Protein AF-A0A2V7Z354-F1 (afdb_monomer_lite)

Radius of gyration: 18.64 Å; chains: 1; bounding box: 55×26×57 Å

Sequence (91 aa):
MSAPESSPDLHVIDIFMMSVKCGNCDTYQTIVGFRKEPEKNVYTYECENDVCDPNVTRTIVEVPKEFDNSTKRAEQLPYYSSEEEPEGPPE

Structure (mmCIF, N/CA/C/O backbone):
data_AF-A0A2V7Z354-F1
#
_entry.id   AF-A0A2V7Z354-F1
#
loop_
_atom_site.group_PDB
_atom_site.id
_atom_site.type_symbol
_atom_site.label_atom_id
_atom_site.label_alt_id
_atom_site.label_comp_id
_atom_site.label_asym_id
_atom_site.label_entity_id
_atom_site.label_seq_id
_atom_site.pdbx_PDB_ins_code
_atom_site.Cartn_x
_atom_site.Cartn_y
_atom_site.Cartn_z
_atom_site.occupancy
_atom_site.B_iso_or_equiv
_atom_site.auth_seq_id
_atom_site.auth_comp_id
_atom_site.auth_asym_id
_atom_site.auth_atom_id
_atom_site.pdbx_PDB_model_num
ATOM 1 N N . MET A 1 1 ? -0.081 17.832 -41.377 1.00 41.91 1 MET A N 1
ATOM 2 C CA . MET A 1 1 ? -0.543 17.803 -39.975 1.00 41.91 1 MET A CA 1
ATOM 3 C C . MET A 1 1 ? -0.633 16.339 -39.593 1.00 41.91 1 MET A C 1
ATOM 5 O O . MET A 1 1 ? -1.603 15.693 -39.960 1.00 41.91 1 MET A O 1
ATOM 9 N N . SER A 1 2 ? 0.433 15.784 -39.021 1.00 48.16 2 SER A N 1
ATOM 10 C CA . SER A 1 2 ? 0.442 14.382 -38.596 1.00 48.16 2 SER A CA 1
ATOM 11 C C . SER A 1 2 ? -0.248 14.308 -37.240 1.00 48.16 2 SER A C 1
ATOM 13 O O . SER A 1 2 ? 0.110 15.065 -36.339 1.00 48.16 2 SER A O 1
ATOM 15 N N . ALA A 1 3 ? -1.287 13.480 -37.137 1.00 55.53 3 ALA A N 1
ATOM 16 C CA . ALA A 1 3 ? -1.968 13.216 -35.877 1.00 55.53 3 ALA A CA 1
ATOM 17 C C . ALA A 1 3 ? -0.948 12.705 -34.844 1.00 55.53 3 ALA A C 1
ATOM 19 O O . ALA A 1 3 ? -0.041 11.966 -35.238 1.00 55.53 3 ALA A O 1
ATOM 20 N N . PRO A 1 4 ? -1.054 13.088 -33.559 1.00 56.38 4 PRO A N 1
ATOM 21 C CA . PRO A 1 4 ? -0.217 12.482 -32.538 1.00 56.38 4 PRO A CA 1
ATOM 22 C C . PRO A 1 4 ? -0.531 10.986 -32.513 1.00 56.38 4 PRO A C 1
ATOM 24 O O . PRO A 1 4 ? -1.692 10.592 -32.389 1.00 56.38 4 PRO A O 1
ATOM 27 N N . GLU A 1 5 ? 0.504 10.171 -32.707 1.00 54.31 5 GLU A N 1
ATOM 28 C CA . GLU A 1 5 ? 0.438 8.730 -32.508 1.00 54.31 5 GLU A CA 1
ATOM 29 C C . GLU A 1 5 ? -0.129 8.505 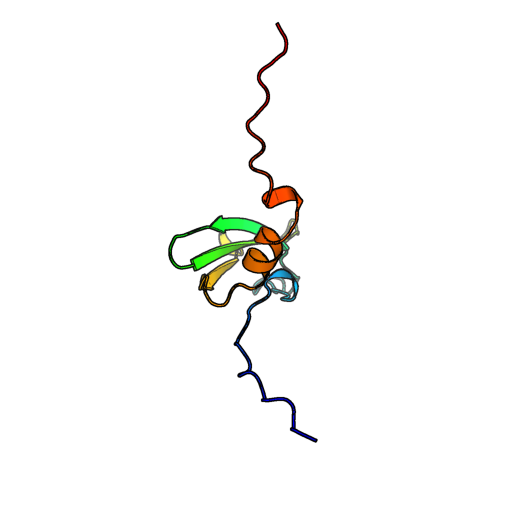-31.109 1.00 54.31 5 GLU A C 1
ATOM 31 O O . GLU A 1 5 ? 0.433 8.982 -30.122 1.00 54.31 5 GLU A O 1
ATOM 36 N N . SER A 1 6 ? -1.290 7.855 -31.031 1.00 56.91 6 SER A N 1
ATOM 37 C CA . SER A 1 6 ? -1.844 7.390 -29.771 1.00 56.91 6 SER A CA 1
ATOM 38 C C . SER A 1 6 ? -0.826 6.419 -29.188 1.00 56.91 6 SER A C 1
ATOM 40 O O . SER A 1 6 ? -0.788 5.246 -29.570 1.00 56.91 6 SER A O 1
ATOM 42 N N . SER A 1 7 ? 0.051 6.915 -28.318 1.00 62.66 7 SER A N 1
ATOM 43 C CA . SER A 1 7 ? 0.835 6.060 -27.442 1.00 62.66 7 SER A CA 1
ATOM 44 C C . SER A 1 7 ? -0.156 5.092 -26.801 1.00 62.66 7 SER A C 1
ATOM 46 O O . SER A 1 7 ? -1.196 5.572 -26.335 1.00 62.66 7 SER A O 1
ATOM 48 N N . PRO A 1 8 ? 0.089 3.768 -26.821 1.00 53.62 8 PRO A N 1
ATOM 49 C CA . PRO A 1 8 ? -0.814 2.842 -26.158 1.00 53.62 8 PRO A CA 1
ATOM 50 C C . PRO A 1 8 ? -1.001 3.349 -24.733 1.00 53.62 8 PRO A C 1
ATOM 52 O O . PRO A 1 8 ? -0.017 3.772 -24.120 1.00 53.62 8 PRO A O 1
ATOM 55 N N . ASP A 1 9 ? -2.243 3.367 -24.250 1.00 56.84 9 ASP A N 1
ATOM 56 C CA . ASP A 1 9 ? -2.549 3.570 -22.838 1.00 56.84 9 ASP A CA 1
ATOM 57 C C . ASP A 1 9 ? -1.737 2.533 -22.051 1.00 56.84 9 ASP A C 1
ATOM 59 O O . ASP A 1 9 ? -2.160 1.395 -21.850 1.00 56.84 9 ASP A O 1
ATOM 63 N N . LEU A 1 10 ? -0.501 2.884 -21.689 1.00 65.88 10 LEU A N 1
ATOM 64 C CA . LEU A 1 10 ? 0.336 2.086 -20.819 1.00 65.88 10 LEU A CA 1
ATOM 65 C C . LEU A 1 10 ? -0.442 2.060 -19.517 1.00 65.88 10 LEU A C 1
ATOM 67 O O . LEU A 1 10 ? -0.584 3.092 -18.864 1.00 65.88 10 LEU A O 1
ATOM 71 N N . HIS A 1 11 ? -1.017 0.904 -19.197 1.00 77.19 11 HIS A N 1
ATOM 72 C CA . HIS A 1 11 ? -1.752 0.695 -17.962 1.00 77.19 11 HIS A CA 1
ATOM 73 C C . HIS A 1 11 ? -0.797 0.922 -16.789 1.00 77.19 11 HIS A C 1
ATOM 75 O O . HIS A 1 11 ? -0.081 0.022 -16.368 1.00 77.19 11 HIS A O 1
ATOM 81 N N . VAL A 1 12 ? -0.738 2.158 -16.307 1.00 87.75 12 VAL A N 1
ATOM 82 C CA . VAL A 1 12 ? 0.118 2.567 -15.202 1.00 87.75 12 VAL A CA 1
ATOM 83 C C . VAL A 1 12 ? -0.684 2.587 -13.915 1.00 87.75 12 VAL A C 1
ATOM 85 O O . VAL A 1 12 ? -1.831 3.028 -13.877 1.00 87.75 12 VAL A O 1
ATOM 88 N N . ILE A 1 13 ? -0.054 2.119 -12.848 1.00 90.00 13 ILE A N 1
ATOM 89 C CA . ILE A 1 13 ? -0.598 2.133 -11.500 1.00 90.00 13 ILE A CA 1
ATOM 90 C C . ILE A 1 13 ? 0.220 3.159 -10.719 1.00 90.00 13 ILE A C 1
ATOM 92 O O . ILE A 1 13 ? 1.415 2.967 -10.495 1.00 90.00 13 ILE A O 1
ATOM 96 N N . ASP A 1 14 ? -0.413 4.271 -10.340 1.00 90.94 14 ASP A N 1
ATOM 97 C CA . ASP A 1 14 ? 0.148 5.210 -9.365 1.00 90.94 14 ASP A CA 1
ATOM 98 C C . ASP A 1 14 ? -0.554 4.991 -8.022 1.00 90.94 14 ASP A C 1
ATOM 100 O O . ASP A 1 14 ? -1.690 5.420 -7.812 1.00 90.94 14 ASP A O 1
ATOM 104 N N . ILE A 1 15 ? 0.131 4.304 -7.111 1.00 91.94 15 ILE A N 1
ATOM 105 C CA . ILE A 1 15 ? -0.378 3.909 -5.797 1.00 91.94 15 ILE A CA 1
ATOM 106 C C . ILE A 1 15 ? -0.759 5.121 -4.934 1.00 91.94 15 ILE A C 1
ATOM 108 O O . ILE A 1 15 ? -1.670 5.039 -4.112 1.00 91.94 15 ILE A O 1
ATOM 112 N N . PHE A 1 16 ? -0.116 6.274 -5.161 1.00 87.88 16 PHE A N 1
ATOM 113 C CA . PHE A 1 16 ? -0.411 7.524 -4.456 1.00 87.88 16 PHE A CA 1
ATOM 114 C C . PHE A 1 16 ? -1.665 8.229 -4.984 1.00 87.88 16 PHE A C 1
ATOM 116 O O . PHE A 1 16 ? -2.165 9.147 -4.342 1.00 87.88 16 PHE A O 1
ATOM 123 N N . MET A 1 17 ? -2.185 7.807 -6.140 1.00 89.50 17 MET A N 1
ATOM 124 C CA . MET A 1 17 ? -3.463 8.275 -6.681 1.00 89.50 17 MET A CA 1
ATOM 125 C C . MET A 1 17 ? -4.630 7.341 -6.337 1.00 89.50 17 MET A C 1
ATOM 127 O O . MET A 1 17 ? -5.774 7.625 -6.694 1.00 89.50 17 MET A O 1
ATOM 131 N N . MET A 1 18 ? -4.365 6.230 -5.649 1.00 90.44 18 MET A N 1
ATOM 132 C CA . MET A 1 18 ? -5.381 5.270 -5.235 1.00 90.44 18 MET A CA 1
ATOM 133 C C . MET A 1 18 ? -5.842 5.546 -3.804 1.00 90.44 18 MET A C 1
ATOM 135 O O . MET A 1 18 ? -5.044 5.825 -2.913 1.00 90.44 18 MET A O 1
ATOM 139 N N . SER A 1 19 ? -7.146 5.419 -3.567 1.00 91.88 19 SER A N 1
ATOM 140 C CA . SER A 1 19 ? -7.712 5.380 -2.217 1.00 91.88 19 SER A CA 1
ATOM 141 C C . SER A 1 19 ? -8.148 3.957 -1.893 1.00 91.88 19 SER A C 1
ATOM 143 O O . SER A 1 19 ? -8.887 3.345 -2.663 1.00 91.88 19 SER A O 1
ATOM 145 N N . VAL A 1 20 ? -7.715 3.442 -0.745 1.00 93.56 20 VAL A N 1
ATOM 146 C CA . VAL A 1 20 ? -8.075 2.105 -0.262 1.00 93.56 20 VAL A CA 1
ATOM 147 C C . VAL A 1 20 ? -8.998 2.261 0.941 1.00 93.56 20 VAL A C 1
ATOM 149 O O . VAL A 1 20 ? -8.680 2.996 1.874 1.00 93.56 20 VAL A O 1
ATOM 152 N N . LYS A 1 21 ? -10.159 1.601 0.911 1.00 94.00 21 LYS A N 1
ATOM 153 C CA . LYS A 1 21 ? -11.107 1.550 2.031 1.00 94.00 21 LYS A CA 1
ATOM 154 C C . LYS A 1 21 ? -10.982 0.233 2.783 1.00 94.00 21 LYS A C 1
ATOM 156 O O . LYS A 1 21 ? -10.818 -0.823 2.178 1.00 94.00 21 LYS A O 1
ATOM 161 N N . CYS A 1 22 ? -11.121 0.296 4.099 1.00 93.44 22 CYS A N 1
ATOM 162 C CA . CYS A 1 22 ? -11.152 -0.871 4.960 1.00 93.44 22 CYS A CA 1
ATOM 163 C C . CYS A 1 22 ? -12.497 -1.586 4.861 1.00 93.44 22 CYS A C 1
ATOM 165 O O . CYS A 1 22 ? -13.541 -0.995 5.133 1.00 93.44 22 CYS A O 1
ATOM 167 N N . GLY A 1 23 ? -12.471 -2.886 4.565 1.00 91.19 23 GLY A N 1
ATOM 168 C CA . GLY A 1 23 ? -13.685 -3.704 4.502 1.00 91.19 23 GLY A CA 1
ATOM 169 C C . GLY A 1 23 ? -14.401 -3.895 5.846 1.00 91.19 23 GLY A C 1
ATOM 170 O O . GLY A 1 23 ? -15.537 -4.355 5.852 1.00 91.19 23 GLY A O 1
ATOM 171 N N . ASN A 1 24 ? -13.764 -3.553 6.974 1.00 92.50 24 ASN A N 1
ATOM 172 C CA . ASN A 1 24 ? -14.349 -3.698 8.310 1.00 92.50 24 ASN A CA 1
ATOM 173 C C . ASN A 1 24 ? -15.069 -2.430 8.799 1.00 92.50 24 ASN A C 1
ATOM 175 O O . ASN A 1 24 ? -16.199 -2.508 9.268 1.00 92.50 24 ASN A O 1
ATOM 179 N N . CYS A 1 25 ? -14.423 -1.263 8.709 1.00 91.94 25 CYS A N 1
ATOM 180 C CA . CYS A 1 25 ? -14.963 -0.003 9.242 1.00 91.94 25 CYS A CA 1
ATOM 181 C C . CYS A 1 25 ? -15.394 1.012 8.168 1.00 91.94 25 CYS A C 1
ATOM 183 O O . CYS A 1 25 ? -15.858 2.092 8.520 1.00 91.94 25 CYS A O 1
ATOM 185 N N . ASP A 1 26 ? -15.220 0.694 6.879 1.00 93.06 26 ASP A N 1
ATOM 186 C CA . ASP A 1 26 ? -15.489 1.559 5.712 1.00 93.06 26 ASP A CA 1
ATOM 187 C C . ASP A 1 26 ? -14.709 2.896 5.680 1.00 93.06 26 ASP A C 1
ATOM 189 O O . ASP A 1 26 ? -14.912 3.736 4.797 1.00 93.06 26 ASP A O 1
ATOM 193 N N . THR A 1 27 ? -13.761 3.100 6.603 1.00 92.50 27 THR A N 1
ATOM 194 C CA . THR A 1 27 ? -12.839 4.244 6.569 1.00 92.50 27 THR A CA 1
ATOM 195 C C . THR A 1 27 ? -11.677 3.992 5.612 1.00 92.50 27 THR A C 1
ATOM 197 O O . THR A 1 27 ? -11.415 2.861 5.199 1.00 92.50 27 THR A O 1
ATOM 200 N N . TYR A 1 28 ? -10.941 5.049 5.275 1.00 93.50 28 TYR A N 1
ATOM 201 C CA . TYR A 1 28 ? -9.744 4.935 4.447 1.00 93.50 28 TYR A CA 1
ATOM 202 C C . TYR A 1 28 ? -8.574 4.297 5.203 1.00 93.50 28 TYR A C 1
ATOM 204 O O . TYR A 1 28 ? -8.486 4.379 6.431 1.00 93.50 28 TYR A O 1
ATOM 212 N N . GLN A 1 29 ? -7.697 3.655 4.438 1.00 94.88 29 GLN A N 1
ATOM 213 C CA . GLN A 1 29 ? -6.405 3.145 4.872 1.00 94.88 29 GLN A CA 1
ATOM 214 C C . GLN A 1 29 ? -5.289 3.975 4.246 1.00 94.88 29 GLN A C 1
ATOM 216 O O . GLN A 1 29 ? -5.420 4.451 3.115 1.00 94.88 29 GLN A O 1
ATOM 221 N N . THR A 1 30 ? -4.180 4.109 4.960 1.00 93.69 30 THR A N 1
ATOM 222 C CA . THR A 1 30 ? -2.993 4.836 4.507 1.00 93.69 30 THR A CA 1
ATOM 223 C C . THR A 1 30 ? -1.824 3.881 4.326 1.00 93.69 30 THR A C 1
ATOM 225 O O . THR A 1 30 ? -1.782 2.803 4.919 1.00 93.69 30 THR A O 1
ATOM 228 N N . ILE A 1 31 ? -0.887 4.253 3.454 1.00 94.88 31 ILE A N 1
ATOM 229 C CA . ILE A 1 31 ? 0.320 3.461 3.214 1.00 94.88 31 ILE A CA 1
ATOM 230 C C . ILE A 1 31 ? 1.248 3.623 4.417 1.00 94.88 31 ILE A C 1
ATOM 232 O O . ILE A 1 31 ? 1.695 4.728 4.709 1.00 94.88 31 ILE A O 1
ATOM 236 N N . VAL A 1 32 ? 1.587 2.512 5.063 1.00 94.12 32 VAL A N 1
ATOM 237 C CA . VAL A 1 32 ? 2.497 2.465 6.221 1.00 94.12 32 VAL A CA 1
ATOM 238 C C . VAL A 1 32 ? 3.784 1.691 5.941 1.00 94.12 32 VAL A C 1
ATOM 240 O O . VAL A 1 32 ? 4.712 1.703 6.745 1.00 94.12 32 VAL A O 1
ATOM 243 N N . GLY A 1 33 ? 3.859 0.994 4.807 1.00 94.25 33 GLY A N 1
ATOM 244 C CA . GLY A 1 33 ? 5.021 0.187 4.460 1.00 94.25 33 GLY A CA 1
ATOM 245 C C . GLY A 1 33 ? 5.220 0.054 2.962 1.00 94.25 33 GLY A C 1
ATOM 246 O O . GLY A 1 33 ? 4.266 0.042 2.186 1.00 94.25 33 GLY A O 1
ATOM 247 N N . PHE A 1 34 ? 6.484 -0.077 2.574 1.00 95.75 34 PHE A N 1
ATOM 248 C CA . PHE A 1 34 ? 6.909 -0.286 1.198 1.00 95.75 34 PHE A CA 1
ATOM 249 C C . PHE A 1 34 ? 8.083 -1.263 1.155 1.00 95.75 34 PHE A C 1
ATOM 251 O O . PHE A 1 34 ? 8.996 -1.186 1.980 1.00 95.75 34 PHE A O 1
ATOM 258 N N . ARG A 1 35 ? 8.074 -2.173 0.182 1.00 95.31 35 ARG A N 1
ATOM 259 C CA . ARG A 1 35 ? 9.165 -3.115 -0.073 1.00 95.31 35 ARG A CA 1
ATOM 260 C C . ARG A 1 35 ? 9.352 -3.303 -1.573 1.00 95.31 35 ARG A C 1
ATOM 262 O O . ARG A 1 35 ? 8.415 -3.679 -2.272 1.00 95.31 35 ARG A O 1
ATOM 269 N N . LYS A 1 36 ? 10.576 -3.083 -2.055 1.00 93.88 36 LYS A N 1
ATOM 270 C CA . LYS A 1 36 ? 10.961 -3.430 -3.429 1.00 93.88 36 LYS A CA 1
ATOM 271 C C . LYS A 1 36 ? 11.253 -4.925 -3.509 1.00 93.88 36 LYS A C 1
ATOM 273 O O . LYS A 1 36 ? 12.056 -5.426 -2.725 1.00 93.88 36 LYS A O 1
ATOM 278 N N . GLU A 1 37 ? 10.674 -5.615 -4.483 1.00 93.38 37 GLU A N 1
ATOM 279 C CA . GLU A 1 37 ? 11.034 -6.997 -4.822 1.00 93.38 37 GLU A CA 1
ATOM 280 C C . GLU A 1 37 ? 11.480 -7.089 -6.295 1.00 93.38 37 GLU A C 1
ATOM 282 O O . GLU A 1 37 ? 11.375 -6.104 -7.037 1.00 93.38 37 GLU A O 1
ATOM 287 N N . PRO A 1 38 ? 12.065 -8.214 -6.749 1.00 91.12 38 PRO A N 1
ATOM 288 C CA . PRO A 1 38 ? 12.582 -8.328 -8.113 1.00 91.12 38 PRO A CA 1
ATOM 289 C C . PRO A 1 38 ? 11.523 -8.107 -9.201 1.00 91.12 38 PRO A C 1
ATOM 291 O O . PRO A 1 38 ? 11.805 -7.416 -10.175 1.00 91.12 38 PRO A O 1
ATOM 294 N N . GLU A 1 39 ? 10.308 -8.622 -9.005 1.00 93.31 39 GLU A N 1
ATOM 295 C CA . GLU A 1 39 ? 9.242 -8.623 -10.024 1.00 93.31 39 GLU A CA 1
ATOM 296 C C . GLU A 1 39 ? 8.113 -7.626 -9.717 1.00 93.31 39 GLU A C 1
ATOM 298 O O . GLU A 1 39 ? 7.478 -7.074 -10.619 1.00 93.31 39 GLU A O 1
ATOM 303 N N . LYS A 1 40 ? 7.881 -7.351 -8.433 1.00 95.56 40 LYS A N 1
ATOM 304 C CA . LYS A 1 40 ? 6.770 -6.535 -7.940 1.00 95.56 40 LYS A CA 1
ATOM 305 C C . LYS A 1 40 ? 7.213 -5.640 -6.789 1.00 95.56 40 LYS A C 1
ATOM 307 O O . LYS A 1 40 ? 8.179 -5.930 -6.091 1.00 95.56 40 LYS A O 1
ATOM 312 N N . ASN A 1 41 ? 6.505 -4.544 -6.592 1.00 96.00 41 ASN A N 1
ATOM 313 C CA . ASN A 1 41 ? 6.640 -3.689 -5.427 1.00 96.00 41 ASN A CA 1
ATOM 314 C C . ASN A 1 41 ? 5.461 -3.943 -4.492 1.00 96.00 41 ASN A C 1
ATOM 316 O O . ASN A 1 41 ? 4.327 -4.096 -4.945 1.00 96.00 41 ASN A O 1
ATOM 320 N N . VAL A 1 42 ? 5.734 -4.015 -3.194 1.00 97.00 42 VAL A N 1
ATOM 321 C CA . VAL A 1 42 ? 4.741 -4.356 -2.175 1.00 97.00 42 VAL A CA 1
ATOM 322 C C . VAL A 1 42 ? 4.470 -3.136 -1.310 1.00 97.00 42 VAL A C 1
ATOM 324 O O . VAL A 1 42 ? 5.392 -2.573 -0.716 1.00 97.00 42 VAL A O 1
ATOM 327 N N . TYR A 1 43 ? 3.201 -2.759 -1.216 1.00 96.94 43 TYR A N 1
ATOM 328 C CA . TYR A 1 43 ? 2.699 -1.664 -0.399 1.00 96.94 43 TYR A CA 1
ATOM 329 C C . TYR A 1 43 ? 1.806 -2.216 0.702 1.00 96.94 43 TYR A C 1
ATOM 331 O O . TYR A 1 43 ? 0.918 -3.033 0.455 1.00 96.94 43 TYR A O 1
ATOM 339 N N . THR A 1 44 ? 2.034 -1.749 1.922 1.00 96.25 44 THR A N 1
ATOM 340 C CA . THR A 1 44 ? 1.237 -2.116 3.088 1.00 96.25 44 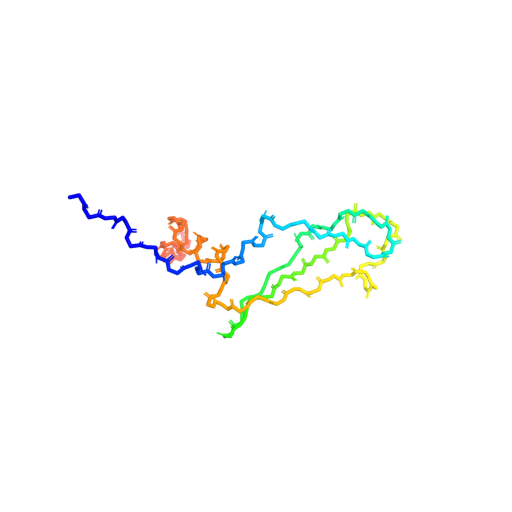THR A CA 1
ATOM 341 C C . THR A 1 44 ? 0.343 -0.949 3.458 1.00 96.25 44 THR A C 1
ATOM 343 O O . THR A 1 44 ? 0.844 0.145 3.711 1.0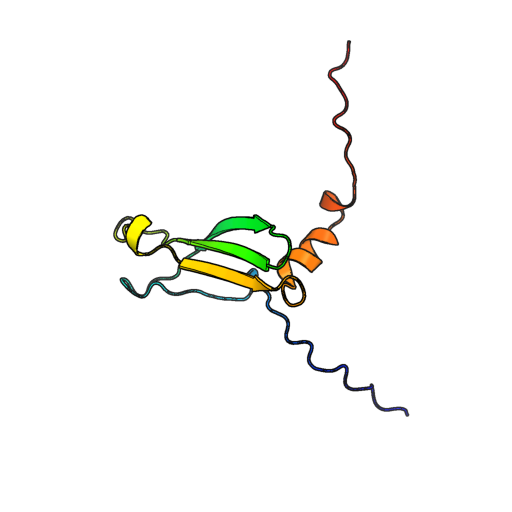0 96.25 44 THR A O 1
ATOM 346 N N . TYR A 1 45 ? -0.959 -1.203 3.529 1.00 95.69 45 TYR A N 1
ATOM 347 C CA . TYR A 1 45 ? -1.971 -0.252 3.964 1.00 95.69 45 TYR A CA 1
ATOM 348 C C . TYR A 1 45 ? -2.547 -0.648 5.319 1.00 95.69 45 TYR A C 1
ATOM 350 O O . TYR A 1 45 ? -2.856 -1.820 5.546 1.00 95.69 45 TYR A O 1
ATOM 358 N N . GLU A 1 46 ? -2.748 0.332 6.192 1.00 95.44 46 GLU A N 1
ATOM 359 C CA . GLU A 1 46 ? -3.376 0.142 7.500 1.00 95.44 46 GLU A CA 1
ATOM 360 C C . GLU A 1 46 ? -4.437 1.208 7.774 1.00 95.44 46 GLU A C 1
ATOM 362 O O . GLU A 1 46 ? -4.417 2.305 7.218 1.00 95.44 46 GLU A O 1
ATOM 367 N N . CYS A 1 47 ? -5.410 0.862 8.616 1.00 94.75 47 CYS A N 1
ATOM 368 C CA . CYS A 1 47 ? -6.363 1.834 9.135 1.00 94.75 47 CYS A CA 1
ATOM 369 C C . CYS A 1 47 ? -5.687 2.748 10.154 1.00 94.75 47 CYS A C 1
ATOM 371 O O . CYS A 1 47 ? -5.142 2.267 11.141 1.00 94.75 47 CYS A O 1
ATOM 373 N N . GLU A 1 48 ? -5.845 4.057 9.990 1.00 85.31 48 GLU A N 1
ATOM 374 C CA . GLU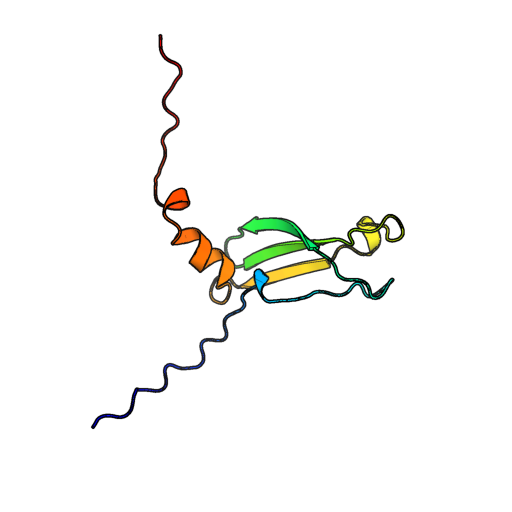 A 1 48 ? -5.477 5.044 11.011 1.00 85.31 48 GLU A CA 1
ATOM 375 C C . GLU A 1 48 ? -6.637 5.257 11.991 1.00 85.31 48 GLU A C 1
ATOM 377 O O . GLU A 1 48 ? -7.200 6.346 12.105 1.00 85.31 48 GLU A O 1
ATOM 382 N N . ASN A 1 49 ? -7.075 4.188 12.654 1.00 83.06 49 ASN A N 1
ATOM 383 C CA . ASN A 1 49 ? -8.055 4.286 13.729 1.00 83.06 49 ASN A CA 1
ATOM 384 C C . ASN A 1 49 ? -7.763 3.270 14.835 1.00 83.06 49 ASN A C 1
ATOM 386 O O . ASN A 1 49 ? -7.235 2.194 14.579 1.00 83.06 49 ASN A O 1
ATOM 390 N N . ASP A 1 50 ? -8.174 3.593 16.060 1.00 78.44 50 ASP A N 1
ATOM 391 C CA . ASP A 1 50 ? -7.981 2.725 17.232 1.00 78.44 50 ASP A CA 1
ATOM 392 C C . ASP A 1 50 ? -9.008 1.575 17.313 1.00 78.44 50 ASP A C 1
ATOM 394 O O . ASP A 1 50 ? -9.106 0.883 18.325 1.00 78.44 50 ASP A O 1
ATOM 398 N N . VAL A 1 51 ? -9.830 1.391 16.274 1.00 85.94 51 VAL A N 1
ATOM 399 C CA . VAL A 1 51 ? -10.938 0.420 16.256 1.00 85.94 51 VAL A CA 1
ATOM 400 C C . VAL A 1 51 ? -10.554 -0.849 15.500 1.00 85.94 51 VAL A C 1
ATOM 402 O O . VAL A 1 51 ? -10.992 -1.943 15.853 1.00 85.94 51 VAL A O 1
ATOM 405 N N . CYS A 1 52 ? -9.763 -0.719 14.439 1.00 90.69 52 CYS A N 1
ATOM 406 C CA . CYS A 1 52 ? -9.374 -1.836 13.595 1.00 90.69 52 CYS A CA 1
ATOM 407 C C . CYS A 1 52 ? -8.051 -2.430 14.066 1.00 90.69 52 CYS A C 1
ATOM 409 O O . CYS A 1 52 ? -7.038 -1.742 14.087 1.00 90.69 52 CYS A O 1
ATOM 411 N N . ASP A 1 53 ? -8.042 -3.732 14.366 1.00 89.31 53 ASP A N 1
ATOM 412 C CA . ASP A 1 53 ? -6.794 -4.468 14.569 1.00 89.31 53 ASP A CA 1
ATOM 413 C C . ASP A 1 53 ? -6.009 -4.508 13.241 1.00 89.31 53 ASP A C 1
ATOM 415 O O . ASP A 1 53 ? -6.513 -5.060 12.245 1.00 89.31 53 ASP A O 1
ATOM 419 N N . PRO A 1 54 ? -4.784 -3.954 13.189 1.00 86.00 54 PRO A N 1
ATOM 420 C CA . PRO A 1 54 ? -3.956 -3.992 11.991 1.00 86.00 54 PRO A CA 1
ATOM 421 C C . PRO A 1 54 ? -3.631 -5.423 11.553 1.00 86.00 54 PRO A C 1
ATOM 423 O O . PRO A 1 54 ? -3.529 -5.689 10.362 1.00 86.00 54 PRO A O 1
ATOM 426 N N . ASN A 1 55 ? -3.537 -6.384 12.475 1.00 86.44 55 ASN A N 1
ATOM 427 C CA . ASN A 1 55 ? -3.242 -7.777 12.125 1.00 86.44 55 ASN A CA 1
ATOM 428 C C . ASN A 1 55 ? -4.379 -8.452 11.345 1.00 86.44 55 ASN A C 1
ATOM 430 O O . ASN A 1 55 ? -4.151 -9.474 10.700 1.00 86.44 55 ASN A O 1
ATOM 434 N N . VAL A 1 56 ? -5.587 -7.885 11.398 1.00 87.50 56 VAL A N 1
ATOM 435 C CA . VAL A 1 56 ? -6.780 -8.401 10.712 1.00 87.50 56 VAL A CA 1
ATOM 436 C C . VAL A 1 56 ? -7.124 -7.569 9.479 1.00 87.50 56 VAL A C 1
ATOM 438 O O . VAL A 1 56 ? -7.572 -8.111 8.473 1.00 87.50 56 VAL A O 1
ATOM 441 N N . THR A 1 57 ? -6.938 -6.251 9.552 1.00 91.88 57 THR A N 1
ATOM 442 C CA . THR A 1 57 ? -7.424 -5.311 8.529 1.00 91.88 57 THR A CA 1
ATOM 443 C C . THR A 1 57 ? -6.340 -4.773 7.600 1.00 91.88 57 THR A C 1
ATOM 445 O O . THR A 1 57 ? -6.676 -4.094 6.631 1.00 91.88 57 THR A O 1
ATOM 448 N N . ARG A 1 58 ? -5.057 -5.064 7.854 1.00 93.88 58 ARG A N 1
ATOM 449 C CA . ARG A 1 58 ? -3.949 -4.667 6.977 1.00 93.88 58 ARG A CA 1
ATOM 450 C C . ARG A 1 58 ? -4.153 -5.209 5.565 1.00 93.88 58 ARG A C 1
ATOM 452 O O . ARG A 1 58 ? -4.345 -6.408 5.368 1.00 93.88 58 ARG A O 1
ATOM 459 N N . THR A 1 59 ? -4.015 -4.325 4.586 1.00 95.31 59 THR A N 1
ATOM 460 C CA . THR A 1 59 ? -4.097 -4.675 3.168 1.00 95.31 59 THR A CA 1
ATOM 461 C C . THR A 1 59 ? -2.698 -4.682 2.568 1.00 95.31 59 THR A C 1
ATOM 463 O O . THR A 1 59 ? -1.939 -3.727 2.728 1.00 95.31 59 THR A O 1
ATOM 466 N N . ILE A 1 60 ? -2.351 -5.760 1.867 1.00 95.81 60 ILE A N 1
ATOM 467 C CA . ILE A 1 60 ? -1.102 -5.871 1.110 1.00 95.81 60 ILE A CA 1
ATOM 468 C C . ILE A 1 60 ? -1.434 -5.724 -0.370 1.00 95.81 60 ILE A C 1
ATOM 470 O O . ILE A 1 60 ? -2.244 -6.482 -0.901 1.00 95.81 60 ILE A O 1
ATOM 474 N N . VAL A 1 61 ? -0.814 -4.748 -1.027 1.00 96.06 61 VAL A N 1
ATOM 475 C CA . VAL A 1 61 ? -0.972 -4.494 -2.459 1.00 96.06 61 VAL A CA 1
ATOM 476 C C . VAL A 1 61 ? 0.350 -4.768 -3.150 1.00 96.06 61 VAL A C 1
ATOM 478 O O . VAL A 1 61 ? 1.371 -4.177 -2.809 1.00 96.06 61 VAL A O 1
ATOM 481 N N . GLU A 1 62 ? 0.326 -5.655 -4.136 1.00 96.44 62 GLU A N 1
ATOM 482 C CA . GLU A 1 62 ? 1.489 -5.980 -4.950 1.00 96.44 62 GLU A CA 1
ATOM 483 C C . GLU A 1 62 ? 1.294 -5.410 -6.352 1.00 96.44 62 GLU A C 1
ATOM 485 O O . GLU A 1 62 ? 0.316 -5.722 -7.032 1.00 96.44 62 GLU A O 1
ATOM 490 N N . VAL A 1 63 ? 2.224 -4.565 -6.782 1.00 95.00 63 VAL A N 1
ATOM 491 C CA . VAL A 1 63 ? 2.175 -3.891 -8.079 1.00 95.00 63 VAL A CA 1
ATOM 492 C C . VAL A 1 63 ? 3.347 -4.384 -8.924 1.00 95.00 63 VAL A C 1
ATOM 494 O O . VAL A 1 63 ? 4.493 -4.229 -8.497 1.00 95.00 63 VAL A O 1
ATOM 497 N N . PRO A 1 64 ? 3.120 -4.974 -10.111 1.00 94.88 64 PRO A N 1
ATOM 498 C CA . PRO A 1 64 ? 4.214 -5.355 -10.996 1.00 94.88 64 PRO A CA 1
ATOM 499 C C . PRO A 1 64 ? 5.082 -4.140 -11.332 1.00 94.88 64 PRO A C 1
ATOM 501 O O . PRO A 1 64 ? 4.566 -3.070 -11.666 1.00 94.88 64 PRO A O 1
ATOM 504 N N . LYS A 1 65 ? 6.408 -4.297 -11.271 1.00 91.38 65 LYS A N 1
ATOM 505 C CA . LYS A 1 65 ? 7.354 -3.183 -11.469 1.00 91.38 65 LYS A CA 1
ATOM 506 C C . LYS A 1 65 ? 7.190 -2.474 -12.809 1.00 91.38 65 LYS A C 1
ATOM 508 O O . LYS A 1 65 ? 7.393 -1.266 -12.916 1.00 91.38 65 LYS A O 1
ATOM 513 N N . GLU A 1 66 ? 6.814 -3.225 -13.835 1.00 90.38 66 GLU A N 1
ATOM 514 C CA . GLU A 1 66 ? 6.576 -2.693 -15.173 1.00 90.38 66 GLU A CA 1
ATOM 515 C C . GLU A 1 66 ? 5.385 -1.724 -15.239 1.00 90.38 66 GLU A C 1
ATOM 517 O O . GLU A 1 66 ? 5.377 -0.853 -16.109 1.00 90.38 66 GLU A O 1
ATOM 522 N N . PHE A 1 67 ? 4.456 -1.778 -14.280 1.00 92.12 67 PHE A N 1
ATOM 523 C CA . PHE A 1 67 ? 3.273 -0.913 -14.220 1.00 92.12 67 PHE A CA 1
ATOM 524 C C . PHE A 1 67 ? 3.295 0.091 -13.063 1.00 92.12 67 PHE A C 1
ATOM 526 O O . PHE A 1 67 ? 2.546 1.062 -13.101 1.00 92.12 67 PHE A O 1
ATOM 533 N N . ASP A 1 68 ? 4.168 -0.084 -12.070 1.00 92.50 68 ASP A N 1
ATOM 534 C CA . ASP A 1 68 ? 4.301 0.838 -10.940 1.00 92.50 68 ASP A CA 1
ATOM 535 C C . ASP A 1 68 ? 4.940 2.174 -11.358 1.00 92.50 68 ASP A C 1
ATOM 537 O O . ASP A 1 68 ? 6.159 2.307 -11.496 1.00 92.50 68 ASP A O 1
ATOM 541 N N . ASN A 1 69 ? 4.103 3.189 -11.554 1.00 91.25 69 ASN A N 1
ATOM 542 C CA . ASN A 1 69 ? 4.549 4.530 -11.914 1.00 91.25 69 ASN A CA 1
ATOM 543 C C . ASN A 1 69 ? 5.059 5.328 -10.709 1.00 91.25 69 ASN A C 1
ATOM 545 O O . ASN A 1 69 ? 5.894 6.218 -10.865 1.00 91.25 69 ASN A O 1
ATOM 549 N N . SER A 1 70 ? 4.590 5.009 -9.504 1.00 87.94 70 SER A N 1
ATOM 550 C CA . SER A 1 70 ? 4.985 5.699 -8.277 1.00 87.94 70 SER A CA 1
ATOM 551 C C . SER A 1 70 ? 6.467 5.491 -7.986 1.00 87.94 70 SER A C 1
ATOM 553 O O . SER A 1 70 ? 7.185 6.456 -7.719 1.00 87.94 70 SER A O 1
ATOM 555 N N . THR A 1 71 ? 6.942 4.249 -8.106 1.00 86.69 71 THR A N 1
ATOM 556 C CA . THR A 1 71 ? 8.359 3.923 -7.909 1.00 86.69 71 THR A CA 1
ATOM 557 C C . THR A 1 71 ? 9.226 4.492 -9.033 1.00 86.69 71 THR A C 1
ATOM 559 O O . THR A 1 71 ? 10.260 5.094 -8.750 1.00 86.69 71 THR A O 1
ATOM 562 N N . LYS A 1 72 ? 8.778 4.409 -10.294 1.00 86.31 72 LYS A N 1
ATOM 563 C CA . LYS A 1 72 ? 9.495 5.005 -11.437 1.00 86.31 72 LYS A CA 1
ATOM 564 C C . LYS A 1 72 ? 9.659 6.517 -11.294 1.00 86.31 72 LYS A C 1
ATOM 566 O O . LYS A 1 72 ? 10.734 7.044 -11.561 1.00 86.31 72 LYS A O 1
ATOM 571 N N . ARG A 1 73 ? 8.611 7.221 -10.846 1.00 82.31 73 ARG A N 1
ATOM 572 C CA . ARG A 1 73 ? 8.675 8.663 -10.575 1.00 82.31 73 ARG A CA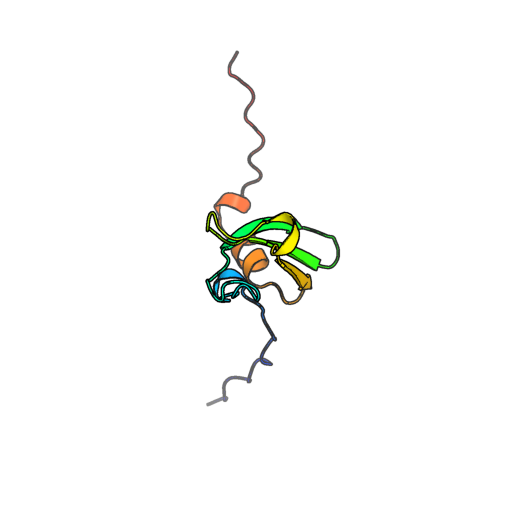 1
ATOM 573 C C . ARG A 1 73 ? 9.635 8.967 -9.428 1.00 82.31 73 ARG A C 1
ATOM 575 O O . ARG A 1 73 ? 10.395 9.920 -9.532 1.00 82.31 73 ARG A O 1
ATOM 582 N N . ALA A 1 74 ? 9.617 8.171 -8.358 1.00 81.38 74 ALA A N 1
ATOM 583 C CA . ALA A 1 74 ? 10.514 8.364 -7.220 1.00 81.38 74 ALA A CA 1
ATOM 584 C C . ALA A 1 74 ? 11.995 8.200 -7.603 1.00 81.38 74 ALA A C 1
ATOM 586 O O . ALA A 1 74 ? 12.825 8.984 -7.158 1.00 81.38 74 ALA A O 1
ATOM 587 N N . GLU A 1 75 ? 12.322 7.238 -8.467 1.00 79.06 75 GLU A N 1
ATOM 588 C CA . GLU A 1 75 ? 13.692 7.004 -8.955 1.00 79.06 75 GLU A CA 1
ATOM 589 C C . GLU A 1 75 ? 14.214 8.130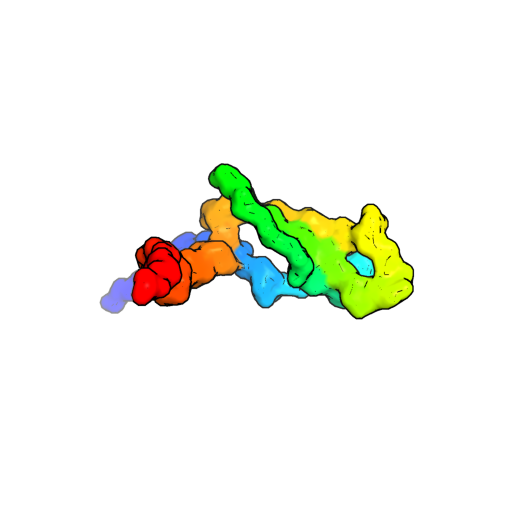 -9.863 1.00 79.06 75 GLU A C 1
ATOM 591 O O . GLU A 1 75 ? 15.419 8.334 -9.972 1.00 79.06 75 GLU A O 1
ATOM 596 N N . GLN A 1 76 ? 13.314 8.897 -10.480 1.00 75.56 76 GLN A N 1
ATOM 597 C CA . GLN A 1 76 ? 13.656 10.078 -11.278 1.00 75.56 76 GLN A CA 1
ATOM 598 C C . GLN A 1 76 ? 13.831 11.347 -10.431 1.00 75.56 76 GLN A C 1
ATOM 600 O O . GLN A 1 76 ? 14.239 12.380 -10.964 1.00 75.56 76 GLN A O 1
ATOM 605 N N . LEU A 1 77 ? 13.498 11.311 -9.133 1.00 69.50 77 LEU A N 1
ATOM 606 C CA . LEU A 1 77 ? 13.677 12.469 -8.267 1.00 69.50 77 LEU A CA 1
ATOM 607 C C . LEU A 1 77 ? 15.163 12.650 -7.926 1.00 69.50 77 LEU A C 1
ATOM 609 O O . LEU A 1 77 ? 15.809 11.691 -7.502 1.00 69.50 77 LEU A O 1
ATOM 613 N N . PRO A 1 78 ? 15.684 13.889 -8.008 1.00 58.47 78 PRO A N 1
ATOM 614 C CA . PRO A 1 78 ? 17.114 14.180 -7.892 1.00 58.47 78 PRO A CA 1
ATOM 615 C C . PRO A 1 78 ? 17.733 13.749 -6.556 1.00 58.47 78 PRO A C 1
ATOM 617 O O . PRO A 1 78 ? 18.924 13.479 -6.510 1.00 58.47 78 PRO A O 1
ATOM 620 N N . TYR A 1 79 ? 16.929 13.628 -5.493 1.00 58.97 79 TYR A N 1
ATOM 621 C CA . TYR A 1 79 ? 17.375 13.158 -4.177 1.00 58.97 79 TYR A CA 1
ATOM 622 C C . TYR A 1 79 ? 17.768 11.667 -4.145 1.00 58.97 79 TYR A C 1
ATOM 624 O O . TYR A 1 79 ? 18.564 11.265 -3.309 1.00 58.97 79 TYR A O 1
ATOM 632 N N . TYR A 1 80 ? 17.232 10.842 -5.051 1.00 52.53 80 TYR A N 1
ATOM 633 C CA . TYR A 1 80 ? 17.583 9.417 -5.164 1.00 52.53 80 TYR A CA 1
ATOM 634 C C . TYR A 1 80 ? 18.572 9.130 -6.300 1.00 52.53 80 TYR A C 1
ATOM 636 O O . TYR A 1 80 ? 19.005 7.991 -6.464 1.00 52.53 80 TYR A O 1
ATOM 644 N N . SER A 1 81 ? 18.899 10.141 -7.109 1.00 56.56 81 SER A N 1
ATOM 645 C CA . SER A 1 81 ? 19.806 10.027 -8.257 1.00 56.56 81 SER A CA 1
ATOM 646 C C . SER A 1 81 ? 21.273 10.247 -7.881 1.00 56.56 81 SER A C 1
ATOM 648 O O . SER A 1 81 ? 22.160 9.901 -8.658 1.00 56.56 81 SER A O 1
ATOM 650 N N . SER A 1 82 ? 21.531 10.839 -6.715 1.00 53.91 82 SER A N 1
ATOM 651 C CA . SER A 1 82 ? 22.861 10.987 -6.141 1.00 53.91 82 SER A CA 1
ATOM 652 C C . SER A 1 82 ? 23.190 9.753 -5.305 1.00 53.91 82 SER A C 1
ATOM 654 O O . SER A 1 82 ? 22.609 9.535 -4.244 1.00 53.91 82 SER A O 1
ATOM 656 N N . GLU A 1 83 ? 24.135 8.942 -5.778 1.00 55.38 83 GLU A N 1
ATOM 657 C CA . GLU A 1 83 ? 24.905 8.038 -4.925 1.00 55.38 83 GLU A CA 1
ATOM 658 C C . GLU A 1 83 ? 25.681 8.901 -3.912 1.00 55.38 83 GLU A C 1
ATOM 660 O O . GLU A 1 83 ? 26.835 9.255 -4.130 1.00 55.38 83 GLU A O 1
ATOM 665 N N . GLU A 1 84 ? 25.026 9.330 -2.833 1.00 51.72 84 GLU A N 1
ATOM 666 C CA . GLU A 1 84 ? 25.710 9.909 -1.678 1.00 51.72 84 GLU A CA 1
ATOM 667 C C . GLU A 1 84 ? 26.435 8.756 -0.970 1.00 51.72 84 GLU A C 1
ATOM 669 O O . GLU A 1 84 ? 25.865 8.034 -0.148 1.00 51.72 84 GLU A O 1
ATOM 674 N N . GLU A 1 85 ? 27.700 8.538 -1.341 1.00 54.31 85 GLU A N 1
ATOM 675 C CA . GLU A 1 85 ? 28.652 7.870 -0.457 1.00 54.31 85 GLU A CA 1
ATOM 676 C C . GLU A 1 85 ? 28.602 8.601 0.895 1.00 54.31 85 GLU A C 1
ATOM 678 O O . GLU A 1 85 ? 28.727 9.828 0.919 1.00 54.31 85 GLU A O 1
ATOM 683 N N . PRO A 1 86 ? 28.383 7.907 2.026 1.00 49.56 86 PRO A N 1
ATOM 684 C CA . PRO A 1 86 ? 28.397 8.571 3.317 1.00 49.56 86 PRO A CA 1
ATOM 685 C C . PRO A 1 86 ? 29.806 9.118 3.553 1.00 49.56 86 PRO A C 1
ATOM 687 O O . PRO A 1 86 ? 30.743 8.348 3.774 1.00 49.56 86 PRO A O 1
ATOM 690 N N . GLU A 1 87 ? 29.958 10.444 3.496 1.00 56.28 87 GLU A N 1
ATOM 691 C CA . GLU A 1 87 ? 31.180 11.112 3.931 1.00 56.28 87 GLU A CA 1
ATOM 692 C C . GLU A 1 87 ? 31.446 10.690 5.382 1.00 56.28 87 GLU A C 1
ATOM 694 O O . GLU A 1 87 ? 30.640 10.924 6.288 1.00 56.28 87 GLU A O 1
ATOM 699 N N . GLY A 1 88 ? 32.549 9.964 5.584 1.00 63.66 88 GLY A N 1
ATOM 700 C CA . GLY A 1 88 ? 32.983 9.510 6.899 1.00 63.66 88 GLY A CA 1
ATOM 701 C C . GLY A 1 88 ? 33.173 10.687 7.865 1.00 63.66 88 GLY A C 1
ATOM 702 O O . GLY A 1 88 ? 33.348 11.828 7.432 1.00 63.66 88 GLY A O 1
ATOM 703 N N . PRO A 1 89 ? 33.133 10.437 9.184 1.00 63.38 89 PRO A N 1
ATOM 704 C CA . PRO A 1 89 ? 33.251 11.506 10.165 1.00 63.38 89 PRO A CA 1
ATOM 705 C C . PRO A 1 89 ? 34.604 12.225 10.012 1.00 63.38 89 PRO A C 1
ATOM 707 O O . PRO A 1 89 ? 35.610 11.552 9.769 1.00 63.38 89 PRO A O 1
ATOM 710 N N . PRO A 1 90 ? 34.650 13.564 10.153 1.00 67.12 90 PRO A N 1
ATOM 711 C CA . PRO A 1 90 ? 35.906 14.305 10.098 1.00 67.12 90 PRO A CA 1
ATOM 712 C C . PRO A 1 90 ? 36.825 13.887 11.259 1.00 67.12 90 PRO A C 1
ATOM 714 O O . PRO A 1 90 ? 36.352 13.752 12.391 1.00 67.12 90 PRO A O 1
ATOM 717 N N . GLU A 1 91 ? 38.110 13.665 10.950 1.00 62.03 91 GLU A N 1
ATOM 718 C CA . GLU A 1 91 ? 39.193 13.362 11.910 1.00 62.03 91 GLU A CA 1
ATOM 719 C C . GLU A 1 91 ? 39.435 14.482 12.935 1.00 62.03 91 GLU A C 1
ATOM 721 O O . GLU A 1 91 ? 39.370 15.678 12.559 1.00 62.03 91 GLU A O 1
#

pLDDT: mean 81.65, std 16.07, range [41.91, 97.0]

Secondary structure (DSSP, 8-state):
-PPPP-------B-GGG--EE-TTT--EEEEEEEEE-SSEEEEEEEE-SSSS-HHHH-EEEEEETTTBHHHHHHHTSHHHHS-----PPP-

Foldseek 3Di:
DDDPDPPPPLQADAPVPDWDAFPPPRHTWDWDDWDDDPFWIKTWTADPDPPDDCVPGIDIDIGGPSRYVNVVVVCPDPVNVDPPPPDDDDD